Protein AF-A0A2K3MHX8-F1 (afdb_monomer_lite)

Secondary structure (DSSP, 8-state):
-HHHHHHHHHHHHHHHHHHHHHHHHHHH----SS-TTTTTT-S-HHHHHHHTT-TTTT--HHHHHHHHHHHHHHHEETTTTEE-GGG-HHHHHHT-

Sequence (96 aa):
VSLIKKVTEQVRLLAKDENEKLTETSLYDVIPPYDQARALGKTNIDVDRIASGLPCGSEGFLLMYARWKKLERDLYNERKERFDITQIPDVYDSCK

Organism: Trifolium pratense (NCBI:txid57577)

InterPro domains:
  IPR037446 Histidine acid phosphatase, VIP1 family [PTHR12750] (2-96)

Foldseek 3Di:
DVVLVVVLVVLVVQLVVVVVVVVVVVVPDPDDPDPCVVVPPPPPVQVVCVVVVPPPRPDGSVNVSVVSVVCVPQQADPVVRDGDCVSPVVSVVVVD

Radius of gyration: 18.38 Å; chains: 1; bounding box: 37×28×50 Å

Structure (mmCIF, N/CA/C/O backbone):
data_AF-A0A2K3MHX8-F1
#
_entry.id   AF-A0A2K3MHX8-F1
#
loop_
_atom_site.group_PDB
_atom_site.id
_atom_site.type_symbol
_atom_site.label_atom_id
_atom_site.label_alt_id
_atom_site.label_comp_id
_atom_site.label_asym_id
_atom_site.label_entity_id
_atom_site.label_seq_id
_atom_site.pdbx_PDB_ins_code
_atom_site.Cartn_x
_atom_site.Cartn_y
_atom_site.Cartn_z
_atom_site.occupancy
_atom_site.B_iso_or_equiv
_atom_site.auth_seq_id
_atom_site.auth_comp_id
_atom_site.auth_asym_id
_atom_site.auth_atom_id
_atom_site.pdbx_PDB_model_num
ATOM 1 N N . VAL A 1 1 ? 0.735 -1.787 13.573 1.00 67.19 1 VAL A N 1
ATOM 2 C CA . VAL A 1 1 ? 1.065 -0.746 12.562 1.00 67.19 1 VAL A CA 1
ATOM 3 C C . VAL A 1 1 ? 2.571 -0.550 12.337 1.00 67.19 1 VAL A C 1
ATOM 5 O O . VAL A 1 1 ? 2.962 -0.241 11.222 1.00 67.19 1 VAL A O 1
ATOM 8 N N . SER A 1 2 ? 3.440 -0.753 13.341 1.00 81.06 2 SER A N 1
ATOM 9 C CA . SER A 1 2 ? 4.897 -0.520 13.201 1.00 81.06 2 SER A CA 1
ATOM 10 C C . SER A 1 2 ? 5.545 -1.241 12.005 1.00 81.06 2 SER A C 1
ATOM 12 O O . SER A 1 2 ? 6.320 -0.631 11.278 1.00 81.06 2 SER A O 1
ATOM 14 N N . LEU A 1 3 ? 5.189 -2.508 11.752 1.00 86.00 3 LEU A N 1
ATOM 15 C CA . LEU A 1 3 ? 5.788 -3.282 10.660 1.00 86.00 3 LEU A CA 1
ATOM 16 C C . LEU A 1 3 ? 5.413 -2.752 9.270 1.00 86.00 3 LEU A C 1
ATOM 18 O O . LEU A 1 3 ? 6.306 -2.522 8.463 1.00 86.00 3 LEU A O 1
ATOM 22 N N . ILE A 1 4 ? 4.124 -2.505 9.002 1.00 85.94 4 ILE A N 1
ATOM 23 C CA . ILE A 1 4 ? 3.689 -2.007 7.688 1.00 85.94 4 ILE A CA 1
ATOM 24 C C . ILE A 1 4 ? 4.309 -0.640 7.382 1.00 85.94 4 ILE A C 1
ATOM 26 O O . ILE A 1 4 ? 4.801 -0.435 6.285 1.00 85.94 4 ILE A O 1
ATOM 30 N N . LYS A 1 5 ? 4.430 0.239 8.386 1.00 87.38 5 LYS A N 1
ATOM 31 C CA . LYS A 1 5 ? 5.148 1.517 8.263 1.00 87.38 5 LYS A CA 1
ATOM 32 C C . LYS A 1 5 ? 6.615 1.331 7.867 1.00 87.38 5 LYS A C 1
ATOM 34 O O . LYS A 1 5 ? 7.098 2.024 6.978 1.00 87.38 5 LYS A O 1
ATOM 39 N N . LYS A 1 6 ? 7.317 0.379 8.491 1.00 91.06 6 LYS A N 1
ATOM 40 C CA . LYS A 1 6 ? 8.717 0.067 8.157 1.00 91.06 6 LYS A CA 1
ATOM 41 C C . LYS A 1 6 ? 8.865 -0.441 6.725 1.00 91.06 6 LYS A C 1
ATOM 43 O O . LYS A 1 6 ? 9.756 0.019 6.021 1.00 91.06 6 LYS A O 1
ATOM 48 N N . VAL A 1 7 ? 7.990 -1.353 6.298 1.00 88.50 7 VAL A N 1
ATOM 49 C CA . VAL A 1 7 ? 8.001 -1.881 4.925 1.00 88.50 7 VAL A CA 1
ATOM 50 C C . VAL A 1 7 ? 7.733 -0.758 3.927 1.00 88.50 7 VAL A C 1
ATOM 52 O O . VAL A 1 7 ? 8.491 -0.590 2.978 1.00 88.50 7 VAL A O 1
ATOM 55 N N . THR A 1 8 ? 6.723 0.074 4.179 1.00 90.00 8 THR A N 1
ATOM 56 C CA . THR A 1 8 ? 6.390 1.199 3.303 1.00 90.00 8 THR A CA 1
ATOM 57 C C . THR A 1 8 ? 7.553 2.184 3.145 1.00 90.00 8 THR A C 1
ATOM 59 O O . THR A 1 8 ? 7.826 2.623 2.029 1.00 90.00 8 THR A O 1
ATOM 62 N N . GLU A 1 9 ? 8.288 2.496 4.217 1.00 91.88 9 GLU A N 1
ATOM 63 C CA . GLU A 1 9 ? 9.480 3.352 4.123 1.00 91.88 9 GLU A CA 1
ATOM 64 C C . GLU A 1 9 ? 10.639 2.685 3.369 1.00 91.88 9 GLU A C 1
ATOM 66 O O . GLU A 1 9 ? 11.320 3.348 2.591 1.00 91.88 9 GLU A O 1
ATOM 71 N N . GLN A 1 10 ? 10.851 1.375 3.517 1.00 90.19 10 GLN A N 1
ATOM 72 C CA . GLN A 1 10 ? 11.862 0.668 2.720 1.00 90.19 10 GLN A CA 1
ATOM 73 C C . GLN A 1 10 ? 11.533 0.712 1.223 1.00 90.19 10 GLN A C 1
ATOM 75 O O . GLN A 1 10 ? 12.401 1.029 0.412 1.00 90.19 10 GLN A O 1
ATOM 80 N N . VAL A 1 11 ? 10.270 0.480 0.853 1.00 87.38 11 VAL A N 1
ATOM 81 C CA . VAL A 1 11 ? 9.826 0.558 -0.549 1.00 87.38 11 VAL A CA 1
ATOM 82 C C . VAL A 1 11 ? 9.958 1.987 -1.087 1.00 87.38 11 VAL A C 1
ATOM 84 O O . VAL A 1 11 ? 10.319 2.176 -2.245 1.00 87.38 11 VAL A O 1
ATOM 87 N N . ARG A 1 12 ? 9.760 3.010 -0.245 1.00 90.56 12 ARG A N 1
ATOM 88 C CA . ARG A 1 12 ? 10.005 4.412 -0.612 1.00 90.56 12 ARG A CA 1
ATOM 89 C C . ARG A 1 12 ? 11.461 4.679 -0.986 1.00 90.56 12 ARG A C 1
ATOM 91 O O . ARG A 1 12 ? 11.712 5.422 -1.930 1.00 90.56 12 ARG A O 1
ATOM 98 N N . LEU A 1 13 ? 12.409 4.134 -0.222 1.00 89.75 13 LEU A N 1
ATOM 99 C CA . LEU A 1 13 ? 13.838 4.298 -0.497 1.00 89.75 13 LEU A CA 1
ATOM 100 C C . LEU A 1 13 ? 14.218 3.625 -1.818 1.00 89.75 13 LEU A C 1
ATOM 102 O O . LEU A 1 13 ? 14.891 4.243 -2.635 1.00 89.75 13 LEU A O 1
ATOM 106 N N . LEU A 1 14 ? 13.705 2.417 -2.062 1.00 85.25 14 LEU A N 1
ATOM 107 C CA . LEU A 1 14 ? 13.906 1.704 -3.327 1.00 85.25 14 LEU A CA 1
ATOM 108 C C . LEU A 1 14 ? 13.300 2.460 -4.518 1.00 85.25 14 LEU A C 1
ATOM 110 O O . LEU A 1 14 ? 13.927 2.555 -5.566 1.00 85.25 14 LEU A O 1
ATOM 114 N N . ALA A 1 15 ? 12.124 3.071 -4.344 1.00 84.19 15 ALA A N 1
ATOM 115 C CA . ALA A 1 15 ? 11.494 3.888 -5.382 1.00 84.19 15 ALA A CA 1
ATOM 116 C C . ALA A 1 15 ? 12.316 5.130 -5.754 1.00 84.19 15 ALA A C 1
ATOM 118 O O . ALA A 1 15 ? 12.318 5.541 -6.913 1.00 84.19 15 ALA A O 1
ATOM 119 N N . LYS A 1 16 ? 13.011 5.736 -4.785 1.00 83.38 16 LYS A N 1
ATOM 120 C CA . LYS A 1 16 ? 13.915 6.861 -5.050 1.00 83.38 16 LYS A CA 1
ATOM 121 C C . LYS A 1 16 ? 15.172 6.413 -5.790 1.00 83.38 16 LYS A C 1
ATOM 123 O O . LYS A 1 16 ? 15.512 7.042 -6.782 1.00 83.38 16 LYS A O 1
ATOM 128 N N . ASP A 1 17 ? 15.799 5.324 -5.346 1.00 77.31 17 ASP A N 1
ATOM 129 C CA . ASP A 1 17 ? 16.990 4.749 -5.990 1.00 77.31 17 ASP A CA 1
ATOM 130 C C . ASP A 1 17 ? 16.713 4.340 -7.447 1.00 77.31 17 ASP A C 1
ATOM 132 O O . ASP A 1 17 ? 17.495 4.656 -8.340 1.00 77.31 17 ASP A O 1
ATOM 136 N N . GLU A 1 18 ? 15.564 3.710 -7.718 1.00 73.75 18 GLU A N 1
ATOM 137 C CA . GLU A 1 18 ? 15.147 3.371 -9.085 1.00 73.75 18 GLU A CA 1
ATOM 138 C C . GLU A 1 18 ? 14.962 4.629 -9.945 1.00 73.75 18 GLU A C 1
ATOM 140 O O . GLU A 1 18 ? 15.439 4.678 -11.077 1.00 73.75 18 GLU A O 1
ATOM 145 N N . ASN A 1 19 ? 14.323 5.671 -9.405 1.00 72.19 19 ASN A N 1
ATOM 146 C CA . ASN A 1 19 ? 14.138 6.930 -10.121 1.00 72.19 19 ASN A CA 1
ATOM 147 C C . ASN A 1 19 ? 15.473 7.646 -10.396 1.00 72.19 19 ASN A C 1
ATOM 149 O O . ASN A 1 19 ? 15.672 8.134 -11.504 1.00 72.19 19 ASN A O 1
ATOM 153 N N . GLU A 1 20 ? 16.391 7.684 -9.427 1.00 72.56 20 GLU A N 1
ATOM 154 C CA . GLU A 1 20 ? 17.730 8.269 -9.588 1.00 72.56 20 GLU A CA 1
ATOM 155 C C . GLU A 1 20 ? 18.540 7.517 -10.659 1.00 72.56 20 GLU A C 1
ATOM 157 O O . GLU A 1 20 ? 19.018 8.139 -11.608 1.00 72.56 20 GLU A O 1
ATOM 162 N N . LYS A 1 21 ? 18.578 6.178 -10.618 1.00 69.94 21 LYS A N 1
ATOM 163 C CA . LYS A 1 21 ? 19.233 5.348 -11.649 1.00 69.94 21 LYS A CA 1
ATOM 164 C C . LYS A 1 21 ? 18.639 5.529 -13.041 1.00 69.94 21 LYS A C 1
ATOM 166 O O . LYS A 1 21 ? 19.381 5.580 -14.023 1.00 69.94 21 LYS A O 1
ATOM 171 N N . LEU A 1 22 ? 17.314 5.639 -13.150 1.00 63.84 22 LEU A N 1
ATOM 172 C CA . LEU A 1 22 ? 16.648 5.942 -14.418 1.00 63.84 22 LEU A CA 1
ATOM 173 C C . LEU A 1 22 ? 17.051 7.325 -14.943 1.00 63.84 22 LEU A C 1
ATOM 175 O O . LEU A 1 22 ? 17.338 7.463 -16.131 1.00 63.84 22 LEU A O 1
ATOM 179 N N . THR A 1 23 ? 17.119 8.334 -14.070 1.00 59.09 23 THR A N 1
ATOM 180 C CA . THR A 1 23 ? 17.555 9.680 -14.465 1.00 59.09 23 THR A CA 1
ATOM 181 C C . THR A 1 23 ? 19.032 9.736 -14.856 1.00 59.09 23 THR A C 1
ATOM 183 O O . THR A 1 23 ? 19.361 10.414 -15.825 1.00 59.09 23 THR A O 1
ATOM 186 N N . GLU A 1 24 ? 19.913 8.991 -14.183 1.00 59.84 24 GLU A N 1
ATOM 187 C CA . GLU A 1 24 ? 21.330 8.882 -14.552 1.00 59.84 24 GLU A CA 1
ATOM 188 C C . GLU A 1 24 ? 21.506 8.174 -15.897 1.00 59.84 24 GLU A C 1
ATOM 190 O O . GLU A 1 24 ? 22.204 8.685 -16.767 1.00 59.84 24 GLU A O 1
ATOM 195 N N . THR A 1 25 ? 20.813 7.054 -16.119 1.00 57.94 25 THR A N 1
ATOM 196 C CA . THR A 1 25 ? 20.856 6.318 -17.397 1.00 57.94 25 THR A CA 1
ATOM 197 C C . THR A 1 25 ? 20.342 7.194 -18.549 1.00 57.94 25 THR A C 1
ATOM 199 O O . THR A 1 25 ? 20.983 7.299 -19.591 1.00 57.94 25 THR A O 1
ATOM 202 N N . SER A 1 26 ? 19.253 7.941 -18.320 1.00 55.03 26 SER A N 1
ATOM 203 C CA . SER A 1 26 ? 18.683 8.883 -19.292 1.00 55.03 26 SER A CA 1
ATOM 204 C C . SER A 1 26 ? 19.579 10.089 -19.611 1.00 55.03 26 SER A C 1
ATOM 206 O O . SER A 1 26 ? 19.382 10.703 -20.657 1.00 55.03 26 SER A O 1
ATOM 208 N N . LEU A 1 27 ? 20.514 10.474 -18.735 1.00 52.59 27 LEU A N 1
ATOM 209 C CA . LEU A 1 27 ? 21.445 11.586 -18.985 1.00 52.59 27 LEU A CA 1
ATOM 210 C C . LEU A 1 27 ? 22.599 11.188 -19.918 1.00 52.59 27 LEU A C 1
ATOM 212 O O . LEU A 1 27 ? 23.163 12.056 -20.584 1.00 52.59 27 LEU A O 1
ATOM 216 N N . TYR A 1 28 ? 22.936 9.896 -19.975 1.00 54.97 28 TYR A N 1
ATOM 217 C CA . TYR A 1 28 ? 23.961 9.348 -20.872 1.00 54.97 28 TYR A CA 1
ATOM 218 C C . TYR A 1 28 ? 23.377 8.737 -22.153 1.00 54.97 28 TYR A C 1
ATOM 220 O O . TYR A 1 28 ? 24.092 8.620 -23.150 1.00 54.97 28 TYR A O 1
ATOM 228 N N . ASP A 1 29 ? 22.081 8.424 -22.167 1.00 50.16 29 ASP A N 1
ATOM 229 C CA . ASP A 1 29 ? 21.369 8.008 -23.369 1.00 50.16 29 ASP A CA 1
ATOM 230 C C . ASP A 1 29 ? 20.949 9.234 -24.195 1.00 50.16 29 ASP A C 1
ATOM 232 O O . ASP A 1 29 ? 19.903 9.850 -23.988 1.00 50.16 29 ASP A O 1
ATOM 236 N N . VAL A 1 30 ? 21.775 9.591 -25.183 1.00 52.47 30 VAL A N 1
ATOM 237 C CA . VAL A 1 30 ? 21.363 10.456 -26.297 1.00 52.47 30 VAL A CA 1
ATOM 238 C C . VAL A 1 30 ? 20.200 9.765 -27.008 1.00 52.47 30 VAL A C 1
ATOM 240 O O . VAL A 1 30 ? 20.413 8.862 -27.813 1.00 52.47 30 VAL A O 1
ATOM 243 N N . ILE A 1 31 ? 18.966 10.168 -26.704 1.00 48.81 31 ILE A N 1
ATOM 244 C CA . ILE A 1 31 ? 17.761 9.653 -27.361 1.00 48.81 31 ILE A CA 1
ATOM 245 C C . ILE A 1 31 ? 17.843 10.025 -28.855 1.00 48.81 31 ILE A C 1
ATOM 247 O O . ILE A 1 31 ? 17.788 11.216 -29.182 1.00 48.81 31 ILE A O 1
ATOM 251 N N . PRO A 1 32 ? 17.965 9.063 -29.795 1.00 44.78 32 PRO A N 1
ATOM 252 C CA . PRO A 1 32 ? 17.801 9.365 -31.211 1.00 44.78 32 PRO A CA 1
ATOM 253 C C . PRO A 1 32 ? 16.349 9.819 -31.444 1.00 44.78 32 PRO A C 1
ATOM 255 O O . PRO A 1 32 ? 15.463 9.349 -30.733 1.00 44.78 32 PRO A O 1
ATOM 258 N N . PRO A 1 33 ? 16.045 10.672 -32.442 1.00 45.03 33 PRO A N 1
ATOM 259 C CA . PRO A 1 33 ? 14.765 11.395 -32.553 1.00 45.03 33 PRO A CA 1
ATOM 260 C C . PRO A 1 33 ? 13.488 10.551 -32.764 1.00 45.03 33 PRO A C 1
ATOM 262 O O . PRO A 1 33 ? 12.441 11.100 -33.101 1.00 45.03 33 PRO A O 1
ATOM 265 N N . TYR A 1 34 ? 13.540 9.230 -32.605 1.00 48.22 34 TYR A N 1
ATOM 266 C CA . TYR A 1 34 ? 12.413 8.332 -32.800 1.00 48.22 34 TYR A CA 1
ATOM 267 C C . TYR A 1 34 ? 12.459 7.183 -31.787 1.00 48.22 34 TYR A C 1
ATOM 269 O O . TYR A 1 34 ? 13.217 6.228 -31.945 1.00 48.22 34 TYR A O 1
ATOM 277 N N . ASP A 1 35 ? 11.635 7.270 -30.744 1.00 56.06 35 ASP A N 1
ATOM 278 C CA . ASP A 1 35 ? 11.526 6.216 -29.737 1.00 56.06 35 ASP A CA 1
ATOM 279 C C . ASP A 1 35 ? 10.742 5.010 -30.297 1.00 56.06 35 ASP A C 1
ATOM 281 O O . ASP A 1 35 ? 9.508 4.937 -30.327 1.00 56.06 35 ASP A O 1
ATOM 285 N N . GLN A 1 36 ? 11.530 4.070 -30.810 1.00 50.03 36 GLN A N 1
ATOM 286 C CA . GLN A 1 36 ? 11.178 2.875 -31.572 1.00 50.03 36 GLN A CA 1
ATOM 287 C C . GLN A 1 36 ? 10.318 1.870 -30.779 1.00 50.03 36 GLN A C 1
ATOM 289 O O . GLN A 1 36 ? 9.667 1.005 -31.373 1.00 50.03 36 GLN A O 1
ATOM 294 N N . ALA A 1 37 ? 10.254 1.994 -29.447 1.00 47.22 37 ALA A N 1
ATOM 295 C CA . ALA A 1 37 ? 9.442 1.136 -28.583 1.00 47.22 37 ALA A CA 1
ATOM 296 C C . ALA A 1 37 ? 7.933 1.313 -28.826 1.00 47.22 37 ALA A C 1
ATOM 298 O O . ALA A 1 37 ? 7.177 0.338 -28.815 1.00 47.22 37 ALA A O 1
ATOM 299 N N . ARG A 1 38 ? 7.503 2.542 -29.133 1.00 44.25 38 ARG A N 1
ATOM 300 C CA . ARG A 1 38 ? 6.101 2.877 -29.416 1.00 44.25 38 ARG A CA 1
ATOM 301 C C . ARG A 1 38 ? 5.649 2.430 -30.815 1.00 44.25 38 ARG A C 1
ATOM 303 O O . ARG A 1 38 ? 4.456 2.244 -31.034 1.00 44.25 38 ARG A O 1
ATOM 310 N N . ALA A 1 39 ? 6.586 2.211 -31.740 1.00 44.31 39 ALA A N 1
ATOM 311 C CA . ALA A 1 39 ? 6.310 1.792 -33.118 1.00 44.31 39 ALA A CA 1
ATOM 312 C C . ALA A 1 39 ? 6.148 0.266 -33.297 1.00 44.31 39 ALA A C 1
ATOM 314 O O . ALA A 1 39 ? 5.646 -0.171 -34.328 1.00 44.31 39 ALA A O 1
ATOM 315 N N . LEU A 1 40 ? 6.553 -0.550 -32.314 1.00 52.78 40 LEU A N 1
ATOM 316 C CA . LEU A 1 40 ? 6.648 -2.015 -32.448 1.00 52.78 40 LEU A CA 1
A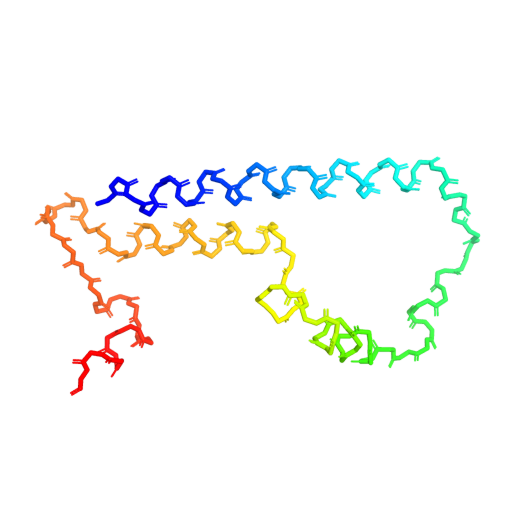TOM 317 C C . LEU A 1 40 ? 5.622 -2.820 -31.626 1.00 52.78 40 LEU A C 1
ATOM 319 O O . LEU A 1 40 ? 5.737 -4.039 -31.557 1.00 52.78 40 LEU A O 1
ATOM 323 N N . GLY A 1 41 ? 4.628 -2.180 -30.997 1.00 48.94 41 GLY A N 1
ATOM 324 C CA . GLY A 1 41 ? 3.508 -2.888 -30.352 1.00 48.94 41 GLY A CA 1
ATOM 325 C C . GLY A 1 41 ? 3.920 -3.878 -29.253 1.00 48.94 41 GLY A C 1
ATOM 326 O O . GLY A 1 41 ? 3.359 -4.967 -29.152 1.00 48.94 41 GLY A O 1
ATOM 327 N N . LYS A 1 42 ? 4.936 -3.543 -28.449 1.00 53.41 42 LYS A N 1
ATOM 328 C CA . LYS A 1 42 ? 5.508 -4.467 -27.463 1.00 53.41 42 LYS A CA 1
ATOM 329 C C . LYS A 1 42 ? 4.636 -4.609 -26.210 1.00 53.41 42 LYS A C 1
ATOM 331 O O . LYS A 1 42 ? 4.908 -4.000 -25.184 1.00 53.41 42 LYS A O 1
ATOM 336 N N . THR A 1 43 ? 3.666 -5.514 -26.277 1.00 52.72 43 THR A N 1
ATOM 337 C CA . THR A 1 43 ? 3.058 -6.189 -25.114 1.00 52.72 43 THR A CA 1
ATOM 338 C C . THR A 1 43 ? 3.991 -7.243 -24.489 1.00 52.72 43 THR A C 1
ATOM 340 O O . THR A 1 43 ? 3.728 -7.732 -23.399 1.00 52.72 43 THR A O 1
ATOM 343 N N . ASN A 1 44 ? 5.099 -7.591 -25.159 1.00 49.81 44 ASN A N 1
ATOM 344 C CA . ASN A 1 44 ? 6.034 -8.644 -24.733 1.00 49.81 44 ASN A CA 1
ATOM 345 C C . ASN A 1 44 ? 7.140 -8.181 -23.767 1.00 49.81 44 ASN A C 1
ATOM 347 O O . ASN A 1 44 ? 7.829 -9.026 -23.205 1.00 49.81 44 ASN A O 1
ATOM 351 N N . ILE A 1 45 ? 7.313 -6.871 -23.538 1.00 54.22 45 ILE A N 1
ATOM 352 C CA . ILE A 1 45 ? 8.310 -6.377 -22.565 1.00 54.22 45 ILE A CA 1
ATOM 353 C C . ILE A 1 45 ? 7.956 -6.832 -21.142 1.00 54.22 45 ILE A C 1
ATOM 355 O O . ILE A 1 45 ? 8.853 -7.118 -20.353 1.00 54.22 45 ILE A O 1
ATOM 359 N N . ASP A 1 46 ? 6.665 -6.952 -20.822 1.00 51.16 46 ASP A N 1
ATOM 360 C CA . ASP A 1 46 ? 6.221 -7.445 -19.518 1.00 51.16 46 ASP A CA 1
ATOM 361 C C . ASP A 1 46 ? 6.489 -8.944 -19.336 1.00 51.16 46 ASP A C 1
ATOM 363 O O . ASP A 1 46 ? 6.851 -9.365 -18.242 1.00 51.16 46 ASP A O 1
ATOM 367 N N . VAL A 1 47 ? 6.408 -9.753 -20.398 1.00 52.59 47 VAL A N 1
ATOM 368 C CA . VAL A 1 47 ? 6.608 -11.213 -20.316 1.00 52.59 47 VAL A CA 1
ATOM 369 C C . VAL A 1 47 ? 8.059 -11.561 -19.992 1.00 52.59 47 VAL A C 1
ATOM 371 O O . VAL A 1 47 ? 8.296 -12.353 -19.083 1.00 52.59 47 VAL A O 1
ATOM 374 N N . ASP A 1 48 ? 9.028 -10.925 -20.655 1.00 52.03 48 ASP A N 1
ATOM 375 C CA . ASP A 1 48 ? 10.450 -11.158 -20.372 1.00 52.03 48 ASP A CA 1
ATOM 376 C C . ASP A 1 48 ? 10.841 -10.640 -18.980 1.00 52.03 48 ASP A C 1
ATOM 378 O O . ASP A 1 48 ? 11.663 -11.247 -18.296 1.00 52.03 48 ASP A O 1
ATOM 382 N N . ARG A 1 49 ? 10.209 -9.559 -18.502 1.00 51.53 49 ARG A N 1
ATOM 383 C CA . ARG A 1 49 ? 10.425 -9.021 -17.146 1.00 51.53 49 ARG A CA 1
ATOM 384 C C . ARG A 1 49 ? 9.810 -9.906 -16.061 1.00 51.53 49 ARG A C 1
ATOM 386 O O . ARG A 1 49 ? 10.434 -10.098 -15.020 1.00 51.53 49 ARG A O 1
ATOM 393 N N . ILE A 1 50 ? 8.634 -10.482 -16.309 1.00 52.69 50 ILE A N 1
ATOM 394 C CA . ILE A 1 50 ? 8.000 -11.476 -15.431 1.00 52.69 50 ILE A CA 1
ATOM 395 C C . ILE A 1 50 ? 8.824 -12.775 -15.420 1.00 52.69 50 ILE A C 1
ATOM 397 O O . ILE A 1 50 ? 9.099 -13.313 -14.349 1.00 52.69 50 ILE A O 1
ATOM 401 N N . ALA A 1 51 ? 9.286 -13.247 -16.584 1.00 53.56 51 ALA A N 1
ATOM 402 C CA . ALA A 1 51 ? 10.134 -14.436 -16.713 1.00 53.56 51 ALA A CA 1
ATOM 403 C C . ALA A 1 51 ? 11.523 -14.256 -16.075 1.00 53.56 51 ALA A C 1
ATOM 405 O O . ALA A 1 51 ? 12.087 -15.214 -15.552 1.00 53.56 51 ALA A O 1
ATOM 406 N N . SER A 1 52 ? 12.041 -13.022 -16.046 1.00 61.06 52 SER A N 1
ATOM 407 C CA . SER A 1 52 ? 13.277 -12.652 -15.338 1.00 61.06 52 SER A CA 1
ATOM 408 C C . SER A 1 52 ? 13.142 -12.693 -13.809 1.00 61.06 52 SER A C 1
ATOM 410 O O . SER A 1 52 ? 14.116 -12.43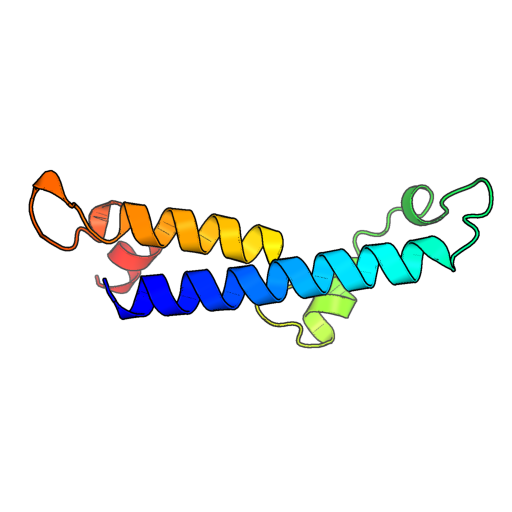1 -13.107 1.00 61.06 52 SER A O 1
ATOM 412 N N . GLY A 1 53 ? 11.953 -12.998 -13.272 1.00 52.94 53 GLY A N 1
ATOM 413 C CA . GLY A 1 53 ? 11.729 -13.115 -11.833 1.00 52.94 53 GLY A CA 1
ATOM 414 C C . GLY A 1 53 ? 11.796 -11.780 -11.095 1.00 52.94 53 GLY A C 1
ATOM 415 O O . GLY A 1 53 ? 12.131 -11.762 -9.910 1.00 52.94 53 GLY A O 1
ATOM 416 N N . LEU A 1 54 ? 11.494 -10.660 -11.773 1.00 53.16 54 LEU A N 1
ATOM 417 C CA . LEU A 1 54 ? 11.409 -9.367 -11.096 1.00 53.16 54 LEU A CA 1
ATOM 418 C C . LEU A 1 54 ? 10.356 -9.458 -9.976 1.00 53.16 54 LEU A C 1
ATOM 420 O O . LEU A 1 54 ? 9.246 -9.950 -10.224 1.00 53.16 54 LEU A O 1
ATOM 424 N N . PRO A 1 55 ? 10.668 -8.998 -8.751 1.00 51.69 55 PRO A N 1
ATOM 425 C CA . PRO A 1 55 ? 9.714 -9.047 -7.655 1.00 51.69 55 PRO A CA 1
ATOM 426 C C . PRO A 1 55 ? 8.421 -8.323 -8.051 1.00 51.69 55 PRO A C 1
ATOM 428 O O . PRO A 1 55 ? 8.453 -7.270 -8.682 1.00 51.69 55 PRO A O 1
ATOM 431 N N . CYS A 1 56 ? 7.280 -8.911 -7.682 1.00 56.50 56 CYS A N 1
ATOM 432 C CA . CYS A 1 56 ? 5.948 -8.321 -7.855 1.00 56.50 56 CYS A CA 1
ATOM 433 C C . CYS A 1 56 ? 5.470 -8.120 -9.309 1.00 56.50 56 CYS A C 1
ATOM 435 O O . CYS A 1 56 ? 4.676 -7.223 -9.567 1.00 56.50 56 CYS A O 1
ATOM 437 N N . GLY A 1 57 ? 5.876 -8.986 -10.247 1.00 59.81 57 GLY A N 1
ATOM 438 C CA . GLY A 1 57 ? 5.172 -9.126 -11.532 1.00 59.81 57 GLY A CA 1
ATOM 439 C C . GLY A 1 57 ? 5.318 -7.924 -12.467 1.00 59.81 57 GLY A C 1
ATOM 440 O O . GLY A 1 57 ? 4.329 -7.506 -13.049 1.00 59.81 57 GLY A O 1
ATOM 441 N N . SER A 1 58 ? 6.546 -7.405 -12.584 1.00 62.75 58 SER A N 1
ATOM 442 C CA . SER A 1 58 ? 6.957 -6.212 -13.354 1.00 62.75 58 SER A CA 1
ATOM 443 C C . SER A 1 58 ? 6.582 -4.841 -12.775 1.00 62.75 58 SER A C 1
ATOM 445 O O . SER A 1 58 ? 6.956 -3.818 -13.352 1.00 62.75 58 SER A O 1
ATOM 447 N N . GLU A 1 59 ? 5.949 -4.780 -11.601 1.00 70.06 59 GLU A N 1
ATOM 448 C CA . GLU A 1 59 ? 5.647 -3.507 -10.941 1.00 70.06 59 GLU A CA 1
ATOM 449 C C . GLU A 1 59 ? 6.913 -2.771 -10.482 1.00 70.06 59 GLU A C 1
ATOM 451 O O . GLU A 1 59 ? 7.718 -3.305 -9.722 1.00 70.06 59 GLU A O 1
ATOM 456 N N . GLY A 1 60 ? 7.069 -1.511 -10.903 1.00 76.94 60 GLY A N 1
ATOM 457 C CA . GLY A 1 60 ? 8.136 -0.633 -10.408 1.00 76.94 60 GLY A CA 1
ATOM 458 C C . GLY A 1 60 ? 7.934 -0.235 -8.941 1.00 76.94 60 GLY A C 1
ATOM 459 O O . GLY A 1 60 ? 6.800 -0.166 -8.445 1.00 76.94 60 GLY A O 1
ATOM 460 N N . PHE A 1 61 ? 9.022 0.104 -8.244 1.00 81.69 61 PHE A N 1
ATOM 461 C CA . PHE A 1 61 ? 8.991 0.392 -6.806 1.00 81.69 61 PHE A CA 1
ATOM 462 C C . PHE A 1 61 ? 8.105 1.595 -6.460 1.00 81.69 61 PHE A C 1
ATOM 464 O O . PHE A 1 61 ? 7.503 1.628 -5.385 1.00 81.69 61 PHE A O 1
ATOM 471 N N . LEU A 1 62 ? 7.953 2.565 -7.369 1.00 82.50 62 LEU A N 1
ATOM 472 C CA . LEU A 1 62 ? 7.046 3.702 -7.182 1.00 82.50 62 LEU A CA 1
ATOM 473 C C . LEU A 1 62 ? 5.573 3.268 -7.100 1.00 82.50 62 LEU A C 1
ATOM 475 O O . LEU A 1 62 ? 4.832 3.731 -6.226 1.00 82.50 62 LEU A O 1
ATOM 479 N N . LEU A 1 63 ? 5.151 2.358 -7.984 1.00 82.19 63 LEU A N 1
ATOM 480 C CA . LEU A 1 63 ? 3.794 1.811 -7.972 1.00 82.19 63 LEU A CA 1
ATOM 481 C C . LEU A 1 63 ? 3.575 0.947 -6.726 1.00 82.19 63 LEU A C 1
ATOM 483 O O . LEU A 1 63 ? 2.544 1.075 -6.060 1.00 82.19 63 LEU A O 1
ATOM 487 N N . MET A 1 64 ? 4.572 0.135 -6.359 1.00 83.56 64 MET A N 1
ATOM 488 C CA . MET A 1 64 ? 4.546 -0.631 -5.114 1.00 83.56 64 MET A CA 1
ATOM 489 C C . MET A 1 64 ? 4.408 0.287 -3.894 1.00 83.56 64 MET A C 1
ATOM 491 O O . MET A 1 64 ? 3.565 0.035 -3.034 1.00 83.56 64 MET A O 1
ATOM 495 N N . TYR A 1 65 ? 5.172 1.380 -3.818 1.00 86.81 65 TYR A N 1
ATOM 496 C CA . TYR A 1 65 ? 5.104 2.333 -2.707 1.00 86.81 65 TYR A CA 1
ATOM 497 C C . TYR A 1 65 ? 3.698 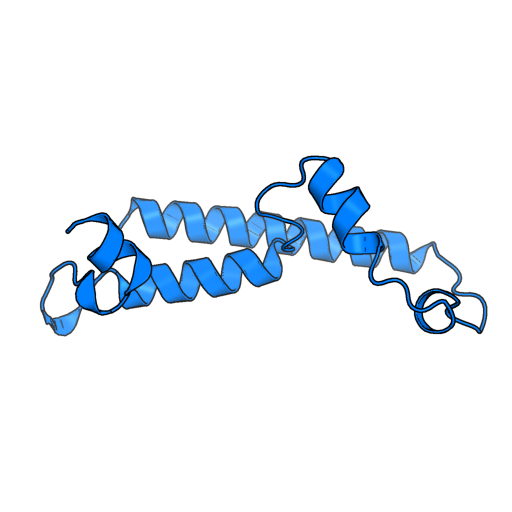2.925 -2.549 1.00 86.81 65 TYR A C 1
ATOM 499 O O . TYR A 1 65 ? 3.157 2.956 -1.440 1.00 86.81 65 TYR A O 1
ATOM 507 N N . ALA A 1 66 ? 3.067 3.338 -3.653 1.00 87.56 66 ALA A N 1
ATOM 508 C CA . ALA A 1 66 ? 1.702 3.861 -3.632 1.00 87.56 66 ALA A CA 1
ATOM 509 C C . ALA A 1 66 ? 0.699 2.834 -3.074 1.00 87.56 66 ALA A C 1
ATOM 511 O O . ALA A 1 66 ? -0.163 3.176 -2.258 1.00 87.56 66 ALA A O 1
ATOM 512 N N . ARG A 1 67 ? 0.841 1.560 -3.458 1.00 88.38 67 ARG A N 1
ATOM 513 C CA . ARG A 1 67 ? 0.003 0.465 -2.948 1.00 88.38 67 ARG A CA 1
ATOM 514 C C . ARG A 1 67 ? 0.240 0.193 -1.466 1.00 88.38 67 ARG A C 1
ATOM 516 O O . ARG A 1 67 ? -0.729 0.080 -0.720 1.00 88.38 67 ARG A O 1
ATOM 523 N N . TRP A 1 68 ? 1.494 0.174 -1.015 1.00 89.88 68 TRP A N 1
ATOM 524 C CA . TRP A 1 68 ? 1.840 0.019 0.402 1.00 89.88 68 TRP A CA 1
ATOM 525 C C . TRP A 1 68 ? 1.307 1.167 1.265 1.00 89.88 68 TRP A C 1
ATOM 527 O O . TRP A 1 68 ? 0.783 0.916 2.349 1.00 89.88 68 TRP A O 1
ATOM 537 N N . LYS A 1 69 ? 1.342 2.417 0.778 1.00 90.38 69 LYS A N 1
ATOM 538 C CA . LYS A 1 69 ? 0.709 3.562 1.459 1.00 90.38 69 LYS A CA 1
ATOM 539 C C . LYS A 1 69 ? -0.802 3.402 1.586 1.00 90.38 69 LYS A C 1
ATOM 541 O O . LYS A 1 69 ? -1.356 3.728 2.636 1.00 90.38 69 LYS A O 1
ATOM 546 N N . LYS A 1 70 ? -1.467 2.915 0.534 1.00 90.19 70 LYS A N 1
ATOM 547 C CA . LYS A 1 70 ? -2.904 2.623 0.580 1.00 90.19 70 LYS A CA 1
ATOM 548 C C . LYS A 1 70 ? -3.193 1.533 1.614 1.00 90.19 70 LYS A C 1
ATOM 550 O O . LYS A 1 70 ? -4.027 1.741 2.487 1.00 90.19 70 LYS A O 1
ATOM 555 N N . LEU A 1 71 ? -2.452 0.427 1.567 1.00 89.06 71 LEU A N 1
ATOM 556 C CA . LEU A 1 71 ? -2.608 -0.688 2.496 1.00 89.06 71 LEU A CA 1
ATOM 557 C C . LEU A 1 71 ? -2.371 -0.262 3.951 1.00 89.06 71 LEU A C 1
ATOM 559 O O . LEU A 1 71 ? -3.148 -0.620 4.823 1.00 89.06 71 LEU A O 1
ATOM 563 N N . GLU A 1 72 ? -1.339 0.542 4.218 1.00 88.50 72 GLU A N 1
ATOM 564 C CA . GLU A 1 72 ? -1.056 1.090 5.550 1.00 88.50 72 GLU A CA 1
ATOM 565 C C . GLU A 1 72 ? -2.267 1.830 6.139 1.00 88.50 72 GLU A C 1
ATOM 567 O O . GLU A 1 72 ? -2.594 1.635 7.311 1.00 88.50 72 GLU A O 1
ATOM 572 N N . ARG A 1 73 ? -2.929 2.659 5.322 1.00 88.06 73 ARG A N 1
ATOM 573 C CA . ARG A 1 73 ? -4.107 3.439 5.718 1.00 88.06 73 ARG A CA 1
ATOM 574 C C . ARG A 1 73 ? -5.346 2.565 5.882 1.00 88.06 73 ARG A C 1
ATOM 576 O O . ARG A 1 73 ? -6.110 2.766 6.820 1.00 88.06 73 ARG A O 1
ATOM 583 N N . ASP A 1 74 ? -5.552 1.631 4.963 1.00 90.12 74 ASP A N 1
ATOM 584 C CA . ASP A 1 74 ? -6.776 0.837 4.908 1.00 90.12 74 ASP A CA 1
ATOM 585 C C . ASP A 1 74 ? -6.749 -0.304 5.954 1.00 90.12 74 ASP A C 1
ATOM 587 O O . ASP A 1 74 ? -7.797 -0.722 6.435 1.00 90.12 74 ASP A O 1
ATOM 591 N N . LEU A 1 75 ? -5.562 -0.759 6.381 1.00 89.31 75 LEU A N 1
ATOM 592 C CA . LEU A 1 75 ? -5.390 -1.855 7.344 1.00 89.31 75 LEU A CA 1
ATOM 593 C C . LEU A 1 75 ? -5.738 -1.468 8.791 1.00 89.31 75 LEU A C 1
ATOM 595 O O . LEU A 1 75 ? -6.235 -2.307 9.547 1.00 89.31 75 LEU A O 1
ATOM 599 N N . TYR A 1 76 ? -5.437 -0.236 9.217 1.00 88.56 76 TYR A N 1
ATOM 600 C CA . TYR A 1 76 ? -5.639 0.205 10.602 1.00 88.56 76 TYR A CA 1
ATOM 601 C C . TYR A 1 76 ? -6.523 1.444 10.688 1.00 88.56 76 TYR A C 1
ATOM 603 O O . TYR A 1 76 ? -6.189 2.513 10.183 1.00 88.56 76 TYR A O 1
ATOM 611 N N . ASN A 1 77 ? -7.634 1.316 11.409 1.00 88.31 77 ASN A N 1
ATOM 6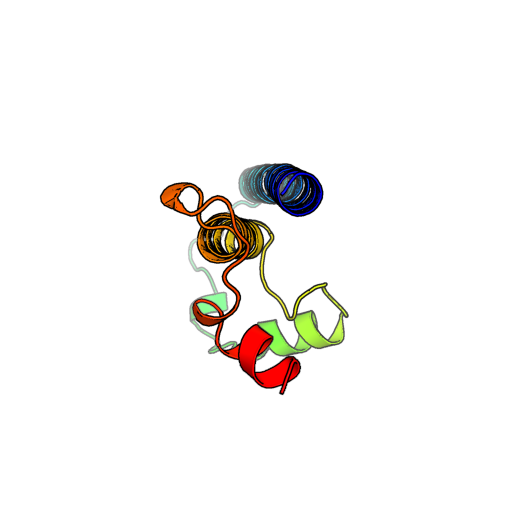12 C CA . ASN A 1 77 ? -8.561 2.408 11.631 1.00 88.31 77 ASN A CA 1
ATOM 613 C C . ASN A 1 77 ? -8.160 3.206 12.877 1.00 88.31 77 ASN A C 1
ATOM 615 O O . ASN A 1 77 ? -8.450 2.798 14.002 1.00 88.31 77 ASN A O 1
ATOM 619 N N . GLU A 1 78 ? -7.549 4.372 12.672 1.00 86.25 78 GLU A N 1
ATOM 620 C CA . GLU A 1 78 ? -7.095 5.240 13.768 1.00 86.25 78 GLU A CA 1
ATOM 621 C C . GLU A 1 78 ? -8.243 5.739 14.657 1.00 86.25 78 GLU A C 1
ATOM 623 O O . GLU A 1 78 ? -8.065 5.859 15.862 1.00 86.25 78 GLU A O 1
ATOM 628 N N . ARG A 1 79 ? -9.451 5.957 14.111 1.00 87.50 79 ARG A N 1
ATOM 629 C CA . ARG A 1 79 ? -10.607 6.429 14.903 1.00 87.50 79 ARG A CA 1
ATOM 630 C C . ARG A 1 79 ? -11.141 5.379 15.872 1.00 87.50 79 ARG A C 1
ATOM 632 O O . ARG A 1 79 ? -11.780 5.721 16.858 1.00 87.50 79 ARG A O 1
ATOM 639 N N . LYS A 1 80 ? -10.976 4.104 15.525 1.00 89.62 80 LYS A N 1
ATOM 640 C CA . LYS A 1 80 ? -11.520 2.955 16.260 1.00 89.62 80 LYS A CA 1
ATOM 641 C C . LYS A 1 80 ? -10.437 2.158 16.989 1.00 89.62 80 LYS A C 1
ATOM 643 O O . LYS A 1 80 ? -10.766 1.131 17.574 1.00 89.62 80 LYS A O 1
ATOM 648 N N . GLU A 1 81 ? -9.182 2.590 16.867 1.00 88.44 81 GLU A N 1
ATOM 649 C CA . GLU A 1 81 ? -7.982 1.942 17.402 1.00 88.44 81 GLU A CA 1
ATOM 650 C C . GLU A 1 81 ? -7.905 0.431 17.125 1.00 88.44 81 GLU A C 1
ATOM 652 O O . GLU A 1 81 ? -7.489 -0.364 17.966 1.00 88.44 81 GLU A O 1
ATOM 657 N N . ARG A 1 82 ? -8.329 0.003 15.930 1.00 89.75 82 ARG A N 1
ATOM 658 C CA . ARG A 1 82 ? -8.365 -1.421 15.571 1.00 89.75 82 ARG A CA 1
ATOM 659 C C . ARG A 1 82 ? -8.010 -1.677 14.117 1.00 89.75 82 ARG A C 1
ATOM 661 O O . ARG A 1 82 ? -8.211 -0.821 13.255 1.00 89.75 82 ARG A O 1
ATOM 668 N N . PHE A 1 83 ? -7.530 -2.888 13.852 1.00 88.62 83 PHE A N 1
ATOM 669 C CA . PHE A 1 83 ? -7.359 -3.381 12.491 1.00 88.62 83 PHE A CA 1
ATOM 670 C C . PHE A 1 83 ? -8.721 -3.654 11.853 1.00 88.62 83 PHE A C 1
ATOM 672 O O . PHE A 1 83 ? -9.614 -4.201 12.504 1.00 88.62 83 PHE A O 1
ATOM 679 N N . ASP A 1 84 ? -8.878 -3.252 10.596 1.00 89.25 84 ASP A N 1
ATOM 680 C CA . ASP A 1 84 ? -10.115 -3.422 9.839 1.00 89.25 84 ASP A CA 1
ATOM 681 C C . ASP A 1 84 ? -9.806 -3.976 8.448 1.00 89.25 84 ASP A C 1
ATOM 683 O O . ASP A 1 84 ? -9.700 -3.252 7.462 1.00 89.25 84 ASP A O 1
ATOM 687 N N . ILE A 1 85 ? -9.645 -5.297 8.378 1.00 89.69 85 ILE A N 1
ATOM 688 C CA . ILE A 1 85 ? -9.327 -5.989 7.124 1.00 89.69 85 ILE A CA 1
ATOM 689 C C . ILE A 1 85 ? -10.499 -6.001 6.134 1.00 89.69 85 ILE A C 1
ATOM 691 O O . ILE A 1 85 ? -10.297 -6.336 4.975 1.00 89.69 85 ILE A O 1
ATOM 695 N N . THR A 1 86 ? -11.709 -5.593 6.544 1.00 88.88 86 THR A N 1
ATOM 696 C CA . THR A 1 86 ? -12.885 -5.543 5.651 1.00 88.88 86 THR A CA 1
ATOM 697 C C . THR A 1 86 ? -12.720 -4.535 4.516 1.00 88.88 8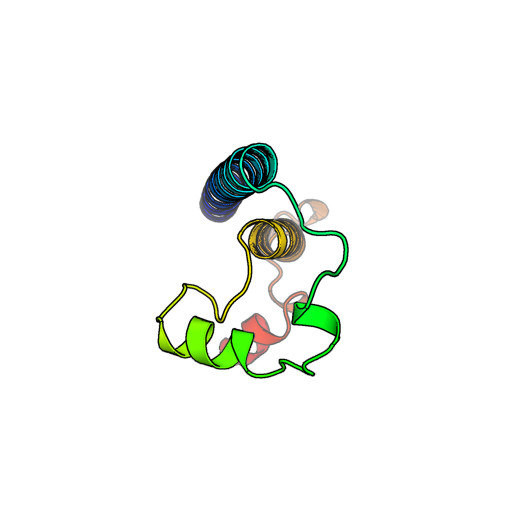6 THR A C 1
ATOM 699 O O . THR A 1 86 ? -13.372 -4.648 3.484 1.00 88.88 86 THR A O 1
ATOM 702 N N . GLN A 1 87 ? -11.835 -3.549 4.697 1.00 85.88 87 GLN A N 1
ATOM 703 C CA . GLN A 1 87 ? -11.509 -2.548 3.681 1.00 85.88 87 GLN A CA 1
ATOM 704 C C . GLN A 1 87 ? -10.546 -3.081 2.610 1.00 85.88 87 GLN A C 1
ATOM 706 O O . GLN A 1 87 ? -10.279 -2.391 1.627 1.00 85.88 87 GLN A O 1
ATOM 711 N N . ILE A 1 88 ? -10.026 -4.299 2.790 1.00 90.06 88 ILE A N 1
ATOM 712 C CA . ILE A 1 88 ? -9.092 -4.958 1.881 1.00 90.06 88 ILE A CA 1
ATOM 713 C C . ILE A 1 88 ? -9.727 -6.294 1.451 1.00 90.06 88 ILE A C 1
ATOM 715 O O . ILE A 1 88 ? -9.475 -7.312 2.098 1.00 90.06 88 ILE A O 1
ATOM 719 N N . PRO A 1 89 ? -10.557 -6.306 0.385 1.00 88.12 89 PRO A N 1
ATOM 720 C CA . PRO A 1 89 ? -11.341 -7.478 -0.017 1.00 88.12 89 PRO A CA 1
ATOM 721 C C . PRO A 1 89 ? -10.503 -8.747 -0.169 1.00 88.12 89 PRO A C 1
ATOM 723 O O . PRO A 1 89 ? -10.826 -9.754 0.442 1.00 88.12 89 PRO A O 1
ATOM 726 N N . ASP A 1 90 ? -9.363 -8.663 -0.859 1.00 86.06 90 ASP A N 1
ATOM 727 C CA . ASP A 1 90 ? -8.487 -9.818 -1.097 1.00 86.06 90 ASP A CA 1
ATOM 728 C C . ASP A 1 90 ? -7.956 -10.439 0.209 1.00 86.06 90 ASP A C 1
ATOM 730 O O . ASP A 1 90 ? -7.827 -11.658 0.330 1.00 86.06 90 ASP A O 1
ATOM 734 N N . VAL A 1 91 ? -7.658 -9.606 1.213 1.00 86.56 91 VAL A N 1
ATOM 735 C CA . VAL A 1 91 ? -7.199 -10.066 2.534 1.00 86.56 91 VAL A CA 1
ATOM 736 C C . VAL A 1 91 ? -8.364 -10.642 3.330 1.00 86.56 91 VAL A C 1
ATOM 738 O O . VAL A 1 91 ? -8.206 -11.680 3.964 1.00 86.56 91 VAL A O 1
ATOM 741 N N . TYR A 1 92 ? -9.528 -9.993 3.290 1.00 89.44 92 TYR A N 1
ATOM 742 C CA . TYR A 1 92 ? -10.736 -10.487 3.945 1.00 89.44 92 TYR A CA 1
ATOM 743 C C . TYR A 1 92 ? -11.157 -11.857 3.398 1.00 89.44 92 TYR A C 1
ATOM 745 O O . TYR A 1 92 ? -11.391 -12.778 4.179 1.00 89.44 92 TYR A O 1
ATOM 753 N N . ASP A 1 93 ? -11.180 -12.005 2.074 1.00 91.56 93 ASP A N 1
ATOM 754 C CA . ASP A 1 93 ? -11.534 -13.246 1.387 1.00 91.56 93 ASP A CA 1
ATOM 755 C C . ASP A 1 93 ? -10.516 -14.358 1.663 1.00 91.56 93 ASP A C 1
ATOM 757 O O . ASP A 1 93 ? -10.908 -15.503 1.860 1.00 91.56 93 ASP A O 1
ATOM 761 N N . SER A 1 94 ? -9.223 -14.031 1.763 1.00 88.75 94 SER A N 1
ATOM 762 C CA . SER A 1 94 ? -8.179 -15.006 2.125 1.00 88.75 94 SER A CA 1
ATOM 763 C C . SER A 1 94 ? -8.278 -15.505 3.573 1.00 88.75 94 SER A C 1
ATOM 765 O O . SER A 1 94 ? -7.703 -16.539 3.909 1.00 88.75 94 SER A O 1
ATOM 767 N N . CYS A 1 95 ? -8.952 -14.760 4.453 1.00 83.00 95 CYS A N 1
ATOM 768 C CA . CYS A 1 95 ? -9.173 -15.139 5.849 1.00 83.00 95 CYS A CA 1
ATOM 769 C C . CYS A 1 95 ? -10.467 -15.939 6.074 1.00 83.00 95 CYS A C 1
ATOM 771 O O . CYS A 1 95 ? -10.713 -16.352 7.210 1.00 83.00 95 CYS A O 1
A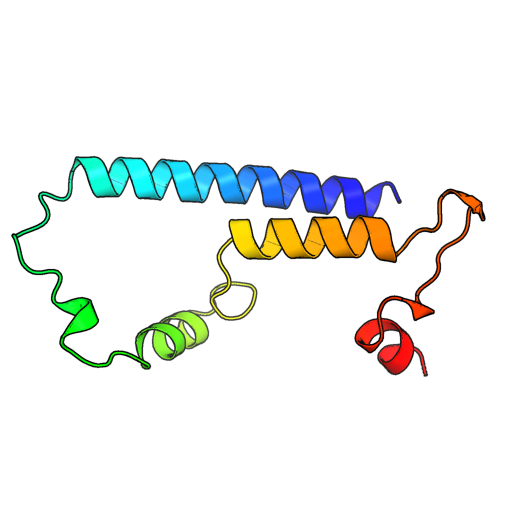TOM 773 N N . LYS A 1 96 ? -11.300 -16.102 5.044 1.00 76.81 96 LYS A N 1
ATOM 774 C CA . LYS A 1 96 ? -12.572 -16.828 5.098 1.00 76.81 96 LYS A CA 1
ATOM 775 C C . LYS A 1 96 ? -12.380 -18.323 4.860 1.00 76.81 96 LYS A C 1
ATOM 777 O O . LYS A 1 96 ? -13.115 -19.091 5.521 1.00 76.81 96 LYS A O 1
#

pLDDT: mean 72.91, std 16.79, range [44.25, 91.88]